Protein AF-A0A1B1B4K8-F1 (afdb_monomer_lite)

Sequence (160 aa):
MTTPDARAAGLFLAAFNVAFEDDERMTISVHTQGGTVSVHGHLTDGIMTFVPKDVAFLLDRLTDLLSQDKPLGTITATVPNHEGRGALISAFAWSLTSDGTQPLDPELAVSLLPESAEFPWPDGELGDGTFTNPPSAAMDDATLQELRRRGLTIEVINLD

Secondary structure (DSSP, 8-state):
---HHHHHHHHHHHHHHHH-SS-SEEEEEEEETTEEEEEEEEEETTEEEE-HHHHHHHHHHHHHHHTSSS--EEEEEEEE--SSSSSPEEEEEEEEETTEEEEPPHHHHHHHS-TTEE-PPPSS---SS-----S---B-HHHHHHHHHTT---------

Organism: NCBI:txid68214

Radius of gyration: 14.91 Å; chains: 1; bounding box: 42×26×43 Å

Foldseek 3Di:
DQALLLLLLLLVVLQCVLADDVFQKKKKWKQDPVGIQIWMWGQDPQATETDLVSLLVSSVVSSVQLPDQFRFIKIKMWGFDPPDDPGAIEMWMWTQGNVAIHTDDVVVVCVVDPVRYDHDRRPDTSDPDDDDDDQDRRYPPSSVVSSVVSVHDHDHDDPD

Structure (mmCIF, N/CA/C/O backbone):
data_AF-A0A1B1B4K8-F1
#
_entry.id   AF-A0A1B1B4K8-F1
#
loop_
_atom_site.group_PDB
_atom_site.id
_atom_site.type_symbol
_atom_site.label_atom_id
_atom_site.label_alt_id
_atom_site.label_comp_id
_atom_site.label_asym_id
_atom_site.label_entity_id
_atom_site.label_seq_id
_atom_site.pdbx_PDB_ins_code
_atom_site.Cartn_x
_atom_site.Cartn_y
_atom_site.Cartn_z
_atom_site.occupancy
_atom_site.B_iso_or_equiv
_atom_site.auth_seq_id
_atom_site.auth_comp_id
_atom_site.auth_asym_id
_atom_site.auth_atom_id
_atom_site.pdbx_PDB_model_num
ATOM 1 N N . MET A 1 1 ? -17.036 11.712 3.969 1.00 49.19 1 MET A N 1
ATOM 2 C CA . MET A 1 1 ? -16.021 10.866 4.627 1.00 49.19 1 MET A CA 1
ATOM 3 C C . MET A 1 1 ? -15.739 9.704 3.703 1.00 49.19 1 MET A C 1
ATOM 5 O O . MET A 1 1 ? -16.689 9.050 3.286 1.00 49.19 1 MET A O 1
ATOM 9 N N . THR A 1 2 ? -14.482 9.513 3.321 1.00 67.50 2 THR A N 1
ATOM 10 C CA . THR A 1 2 ? -14.029 8.318 2.602 1.00 67.50 2 THR A CA 1
ATOM 11 C C . THR A 1 2 ? -14.179 7.106 3.525 1.00 67.50 2 THR A C 1
ATOM 13 O O . THR A 1 2 ? -13.911 7.198 4.723 1.00 67.50 2 THR A O 1
ATOM 16 N N . THR A 1 3 ? -14.690 5.991 3.003 1.00 84.94 3 THR A N 1
ATOM 17 C CA . THR A 1 3 ? -14.800 4.741 3.769 1.00 84.94 3 THR A CA 1
ATOM 18 C C . THR A 1 3 ? -13.400 4.206 4.102 1.00 84.94 3 THR A C 1
ATOM 20 O O . THR A 1 3 ? -12.449 4.529 3.383 1.00 84.94 3 THR A O 1
ATOM 23 N N . PRO A 1 4 ? -13.237 3.375 5.149 1.00 87.00 4 PRO A N 1
ATOM 24 C CA . PRO A 1 4 ? -11.968 2.694 5.414 1.00 87.00 4 PRO A CA 1
ATOM 25 C C . PRO A 1 4 ? -11.425 1.941 4.190 1.00 87.00 4 PRO A C 1
ATOM 27 O O . PRO A 1 4 ? -10.234 2.030 3.916 1.00 87.00 4 PRO A O 1
ATOM 30 N N . ASP A 1 5 ? -12.299 1.317 3.390 1.00 87.00 5 ASP A N 1
ATOM 31 C CA . ASP A 1 5 ? -11.926 0.675 2.121 1.00 87.00 5 ASP A CA 1
ATOM 32 C C . ASP A 1 5 ? -11.319 1.649 1.103 1.00 87.00 5 ASP A C 1
ATOM 34 O O . ASP A 1 5 ? -10.260 1.380 0.535 1.00 87.00 5 ASP A O 1
ATOM 38 N N . ALA A 1 6 ? -11.951 2.807 0.890 1.00 84.12 6 ALA A N 1
ATOM 39 C CA . ALA A 1 6 ? -11.443 3.804 -0.049 1.00 84.12 6 ALA A CA 1
ATOM 40 C C . ALA A 1 6 ? -10.110 4.401 0.432 1.00 84.12 6 ALA A C 1
ATOM 42 O O . ALA A 1 6 ? -9.232 4.692 -0.381 1.00 84.12 6 ALA A O 1
ATOM 43 N N . ARG A 1 7 ? -9.933 4.548 1.754 1.00 83.75 7 ARG A N 1
ATOM 44 C CA . ARG A 1 7 ? -8.660 4.977 2.354 1.00 83.75 7 ARG A CA 1
ATOM 45 C C . ARG A 1 7 ? -7.572 3.918 2.177 1.00 83.75 7 ARG A C 1
ATOM 47 O O . ARG A 1 7 ? -6.470 4.273 1.779 1.00 83.75 7 ARG A O 1
ATOM 54 N N . ALA A 1 8 ? -7.875 2.639 2.405 1.00 89.19 8 ALA A N 1
ATOM 55 C CA . ALA A 1 8 ? -6.933 1.538 2.201 1.00 89.19 8 ALA A CA 1
ATOM 56 C C . ALA A 1 8 ? -6.436 1.477 0.748 1.00 89.19 8 ALA A C 1
ATOM 58 O O . ALA A 1 8 ? -5.229 1.447 0.507 1.00 89.19 8 ALA A O 1
ATOM 59 N N . ALA A 1 9 ? -7.359 1.535 -0.217 1.00 87.94 9 ALA A N 1
ATOM 60 C CA . ALA A 1 9 ? -7.024 1.557 -1.640 1.00 87.94 9 ALA A CA 1
ATOM 61 C C . ALA A 1 9 ? -6.190 2.791 -2.023 1.00 87.94 9 ALA A C 1
ATOM 63 O O . ALA A 1 9 ? -5.226 2.681 -2.779 1.00 87.94 9 ALA A O 1
ATOM 64 N N . GLY A 1 10 ? -6.529 3.957 -1.470 1.00 83.94 10 GLY A N 1
ATOM 65 C CA . GLY A 1 10 ? -5.774 5.189 -1.672 1.00 83.94 10 GLY A CA 1
ATOM 66 C C . GLY A 1 10 ? -4.345 5.128 -1.133 1.00 83.94 10 GLY A C 1
ATOM 67 O O . GLY A 1 10 ? -3.419 5.544 -1.824 1.00 83.94 10 GLY A O 1
ATOM 68 N N . LEU A 1 11 ? -4.149 4.564 0.064 1.00 86.44 11 LEU A N 1
ATOM 69 C CA . LEU A 1 11 ? -2.821 4.383 0.660 1.00 86.44 11 LEU A CA 1
ATOM 70 C C . LEU A 1 11 ? -1.962 3.399 -0.132 1.00 86.44 11 LEU A C 1
ATOM 72 O O . LEU A 1 11 ? -0.783 3.665 -0.340 1.00 86.44 11 LEU A O 1
ATOM 76 N N . PHE A 1 12 ? -2.549 2.297 -0.607 1.00 90.44 12 PHE A N 1
ATOM 77 C CA . PHE A 1 12 ? -1.852 1.356 -1.484 1.00 90.44 12 PHE A CA 1
ATOM 78 C C . PHE A 1 12 ? -1.361 2.045 -2.760 1.00 90.44 12 PHE A C 1
ATOM 80 O O . PHE A 1 12 ? -0.186 1.947 -3.109 1.00 90.44 12 PHE A O 1
ATOM 87 N N . LEU A 1 13 ? -2.253 2.780 -3.432 1.00 86.62 13 LEU A N 1
ATOM 88 C CA . LEU A 1 13 ? -1.922 3.489 -4.662 1.00 86.62 13 LEU A CA 1
ATOM 89 C C . LEU A 1 13 ? -0.865 4.574 -4.418 1.00 86.62 13 LEU A C 1
ATOM 91 O O . LEU A 1 13 ? 0.069 4.708 -5.200 1.00 86.62 13 LEU A O 1
ATOM 95 N N . ALA A 1 14 ? -0.983 5.342 -3.338 1.00 83.00 14 ALA A N 1
ATOM 96 C CA . ALA A 1 14 ? -0.008 6.373 -3.004 1.00 83.00 14 ALA A CA 1
ATOM 97 C C . ALA A 1 14 ? 1.374 5.774 -2.682 1.00 83.00 14 ALA A C 1
ATOM 99 O O . ALA A 1 14 ? 2.371 6.265 -3.201 1.00 83.00 14 ALA A O 1
ATOM 100 N N . ALA A 1 15 ? 1.437 4.673 -1.922 1.00 86.25 15 ALA A N 1
ATOM 101 C CA . ALA A 1 15 ? 2.689 3.967 -1.644 1.00 86.25 15 ALA A CA 1
ATOM 102 C C . ALA A 1 15 ? 3.343 3.419 -2.924 1.00 86.25 15 ALA A C 1
ATOM 104 O O . ALA A 1 15 ? 4.553 3.554 -3.092 1.00 86.25 15 ALA A O 1
ATOM 105 N N . PHE A 1 16 ? 2.544 2.862 -3.842 1.00 86.88 16 PHE A N 1
ATOM 106 C CA . PHE A 1 16 ? 3.018 2.455 -5.165 1.00 86.88 16 PHE A CA 1
ATOM 107 C C . PHE A 1 16 ? 3.620 3.638 -5.932 1.00 86.88 16 PHE A C 1
ATOM 109 O O . PHE A 1 16 ? 4.756 3.551 -6.373 1.00 86.88 16 PHE A O 1
ATOM 116 N N . ASN A 1 17 ? 2.903 4.757 -6.048 1.00 80.75 17 ASN A N 1
ATOM 117 C CA . ASN A 1 17 ? 3.362 5.893 -6.853 1.00 80.75 17 ASN A CA 1
ATOM 118 C C . ASN A 1 17 ? 4.589 6.605 -6.281 1.00 80.75 17 ASN A C 1
ATOM 120 O O . ASN A 1 17 ? 5.368 7.150 -7.051 1.00 80.75 17 ASN A O 1
ATOM 124 N N . VAL A 1 18 ? 4.752 6.625 -4.955 1.00 78.06 18 VAL A N 1
ATOM 125 C CA . VAL A 1 18 ? 5.956 7.196 -4.333 1.00 78.06 18 VAL A CA 1
ATOM 126 C C . VAL A 1 18 ? 7.180 6.334 -4.621 1.00 78.06 18 VAL A C 1
ATOM 128 O O . VAL A 1 18 ? 8.255 6.870 -4.849 1.00 78.06 18 VAL A O 1
ATOM 131 N N . ALA A 1 19 ? 7.028 5.010 -4.584 1.00 76.06 19 ALA A N 1
ATOM 132 C CA . ALA A 1 19 ? 8.155 4.098 -4.730 1.00 76.06 19 ALA A CA 1
ATOM 133 C C . ALA A 1 19 ? 8.429 3.677 -6.180 1.00 76.06 19 ALA A C 1
ATOM 135 O O . ALA A 1 19 ? 9.431 3.022 -6.430 1.00 76.06 19 ALA A O 1
ATOM 136 N N . PHE A 1 20 ? 7.525 3.955 -7.121 1.00 73.06 20 PHE A N 1
ATOM 137 C CA . PHE A 1 20 ? 7.655 3.499 -8.502 1.00 73.06 20 PHE A CA 1
ATOM 138 C C . PHE A 1 20 ? 8.641 4.378 -9.285 1.00 73.06 20 PHE A C 1
ATOM 140 O O . PHE A 1 20 ? 8.280 5.468 -9.721 1.00 73.06 20 PHE A O 1
ATOM 147 N N . GLU A 1 21 ? 9.855 3.871 -9.513 1.00 65.12 21 GLU A N 1
ATOM 148 C CA . GLU A 1 21 ? 10.897 4.523 -10.321 1.00 65.12 21 GLU A CA 1
ATOM 149 C C . GLU A 1 21 ? 11.482 3.555 -11.370 1.00 65.12 21 GLU A C 1
ATOM 151 O O . GLU A 1 21 ? 12.657 3.215 -11.337 1.00 65.12 21 GLU A O 1
ATOM 156 N N . ASP A 1 22 ? 10.657 3.060 -12.304 1.00 63.47 22 ASP A N 1
ATOM 157 C CA . ASP A 1 22 ? 11.081 2.098 -13.349 1.00 63.47 22 ASP A CA 1
ATOM 158 C C . ASP A 1 22 ? 11.794 0.830 -12.809 1.00 63.47 22 ASP A C 1
ATOM 160 O O . ASP A 1 22 ? 12.522 0.141 -13.529 1.00 63.47 22 ASP A O 1
ATOM 164 N N . ASP A 1 23 ? 11.560 0.477 -11.543 1.00 73.94 23 ASP A N 1
ATOM 165 C CA . ASP A 1 23 ? 12.200 -0.666 -10.899 1.00 73.94 23 ASP A CA 1
ATOM 166 C C . ASP A 1 23 ? 11.594 -2.007 -11.320 1.00 73.94 23 ASP A C 1
ATOM 168 O O . ASP A 1 23 ? 10.375 -2.189 -11.393 1.00 73.94 23 ASP A O 1
ATOM 172 N N . GLU A 1 24 ? 12.451 -3.019 -11.494 1.00 81.19 24 GLU A N 1
ATOM 173 C CA . GLU A 1 24 ? 12.020 -4.362 -11.907 1.00 81.19 24 GLU A CA 1
ATOM 174 C C . GLU A 1 24 ? 11.119 -5.057 -10.868 1.00 81.19 24 GLU A C 1
ATOM 176 O O . GLU A 1 24 ? 10.398 -6.015 -11.185 1.00 81.19 24 GLU A O 1
ATOM 181 N N . ARG A 1 25 ? 11.198 -4.633 -9.600 1.00 85.94 25 ARG A N 1
ATOM 182 C CA . ARG A 1 25 ? 10.497 -5.248 -8.466 1.00 85.94 25 ARG A CA 1
ATOM 183 C C . ARG A 1 25 ? 10.098 -4.203 -7.439 1.00 85.94 25 ARG A C 1
ATOM 185 O O . ARG A 1 25 ? 10.860 -3.294 -7.148 1.00 85.94 25 ARG A O 1
ATOM 192 N N . MET A 1 26 ? 8.960 -4.429 -6.795 1.00 88.12 26 MET A N 1
ATOM 193 C CA . MET A 1 26 ? 8.500 -3.631 -5.661 1.00 88.12 26 MET A CA 1
ATOM 194 C C . MET A 1 26 ? 7.922 -4.541 -4.582 1.00 88.12 26 MET A C 1
ATOM 196 O O . MET A 1 26 ? 7.346 -5.585 -4.886 1.00 88.12 26 MET A O 1
ATOM 200 N N . THR A 1 27 ? 8.039 -4.159 -3.316 1.00 91.06 27 THR A N 1
ATOM 201 C CA . THR A 1 27 ? 7.262 -4.770 -2.233 1.00 91.06 27 THR A CA 1
ATOM 202 C C . THR A 1 27 ? 6.509 -3.699 -1.468 1.00 91.06 27 THR A C 1
ATOM 204 O O . THR A 1 27 ? 7.112 -2.732 -1.023 1.00 91.06 27 THR A O 1
ATOM 207 N N . ILE A 1 28 ? 5.205 -3.890 -1.272 1.00 91.81 28 ILE A N 1
ATOM 208 C CA . ILE A 1 28 ? 4.398 -3.054 -0.374 1.00 91.81 28 ILE A CA 1
ATOM 209 C C . ILE A 1 28 ? 4.004 -3.913 0.819 1.00 91.81 28 ILE A C 1
ATOM 211 O O . ILE A 1 28 ? 3.469 -5.008 0.638 1.00 91.81 28 ILE A O 1
ATOM 215 N N . SER A 1 29 ? 4.276 -3.435 2.031 1.00 92.75 29 SER A N 1
ATOM 216 C CA . SER A 1 29 ? 3.993 -4.164 3.267 1.00 92.75 29 SER A CA 1
ATOM 217 C C . SER A 1 29 ? 3.171 -3.347 4.249 1.00 92.75 29 SER A C 1
ATOM 219 O O . SER A 1 29 ? 3.268 -2.126 4.315 1.00 92.75 29 SER A O 1
ATOM 221 N N . VAL A 1 30 ? 2.383 -4.048 5.058 1.00 92.69 30 VAL A N 1
ATOM 222 C CA . VAL A 1 30 ? 1.607 -3.503 6.168 1.00 92.69 30 VAL A CA 1
ATOM 223 C C . VAL A 1 30 ? 2.038 -4.227 7.428 1.00 92.69 30 VAL A C 1
ATOM 225 O O . VAL A 1 30 ? 1.869 -5.441 7.556 1.00 92.69 30 VAL A O 1
ATOM 228 N N . HIS A 1 31 ? 2.595 -3.469 8.361 1.00 90.50 31 HIS A N 1
ATOM 229 C CA . HIS A 1 31 ? 3.137 -3.948 9.620 1.00 90.50 31 HIS A CA 1
ATOM 230 C C . HIS A 1 31 ? 2.171 -3.601 10.744 1.00 90.50 31 HIS A C 1
ATOM 232 O O . HIS A 1 31 ? 1.771 -2.450 10.921 1.00 90.50 31 HIS A O 1
ATOM 238 N N . THR A 1 32 ? 1.797 -4.608 11.522 1.00 88.12 32 THR A N 1
ATOM 239 C CA . THR A 1 32 ? 0.898 -4.466 12.670 1.00 88.12 32 THR A CA 1
ATOM 240 C C . THR A 1 32 ? 1.419 -5.303 13.832 1.00 88.12 32 THR A C 1
ATOM 242 O O . THR A 1 32 ? 2.249 -6.190 13.637 1.00 88.12 32 THR A O 1
ATOM 245 N N . GLN A 1 33 ? 0.864 -5.126 15.033 1.00 82.00 33 GLN A N 1
ATOM 246 C CA . GLN A 1 33 ? 1.158 -6.033 16.155 1.00 82.00 33 GLN A CA 1
ATOM 247 C C . GLN A 1 33 ? 0.791 -7.499 15.855 1.00 82.00 33 GLN A C 1
ATOM 249 O O . GLN A 1 33 ? 1.385 -8.412 16.416 1.00 82.00 33 GLN A O 1
ATOM 254 N N . GLY A 1 34 ? -0.177 -7.728 14.958 1.00 80.50 34 GLY A N 1
ATOM 255 C CA . GLY A 1 34 ? -0.594 -9.064 14.522 1.00 80.50 34 GLY A CA 1
ATOM 256 C C . GLY A 1 34 ? 0.304 -9.694 13.453 1.00 80.50 34 GLY A C 1
ATOM 257 O O . GLY A 1 34 ? -0.009 -10.784 12.986 1.00 80.50 34 GLY A O 1
ATOM 258 N N . GLY A 1 35 ? 1.382 -9.014 13.051 1.00 87.50 35 GLY A N 1
ATOM 259 C CA . GLY A 1 35 ? 2.310 -9.456 12.016 1.00 87.50 35 GLY A CA 1
ATOM 260 C C . GLY A 1 35 ? 2.351 -8.532 10.800 1.00 87.50 35 GLY A C 1
ATOM 261 O O . GLY A 1 35 ? 1.697 -7.481 10.761 1.00 87.50 35 GLY A O 1
ATOM 262 N N . THR A 1 36 ? 3.136 -8.961 9.815 1.00 90.69 36 THR A N 1
ATOM 263 C CA . THR A 1 36 ? 3.371 -8.260 8.551 1.00 90.69 36 THR A CA 1
ATOM 264 C C . THR A 1 36 ? 2.673 -8.990 7.411 1.00 90.69 36 THR A C 1
ATOM 266 O O . THR A 1 36 ? 2.783 -10.211 7.297 1.00 90.69 36 THR A O 1
ATOM 269 N N . VAL A 1 37 ? 1.980 -8.238 6.560 1.00 93.62 37 VAL A N 1
ATOM 270 C CA . VAL A 1 37 ? 1.456 -8.711 5.273 1.00 93.62 37 VAL A CA 1
ATOM 271 C C . VAL A 1 37 ? 2.166 -7.939 4.173 1.00 93.62 37 VAL A C 1
ATOM 273 O O . VAL A 1 37 ? 2.304 -6.726 4.289 1.00 93.62 37 VAL A O 1
ATOM 276 N N . SER A 1 38 ? 2.589 -8.624 3.116 1.00 93.81 38 SER A N 1
ATOM 277 C CA . SER A 1 38 ? 3.338 -8.024 2.013 1.00 93.81 38 SER A CA 1
ATOM 278 C C . SER A 1 38 ? 2.790 -8.494 0.678 1.00 93.81 38 SER A C 1
ATOM 280 O O . SER A 1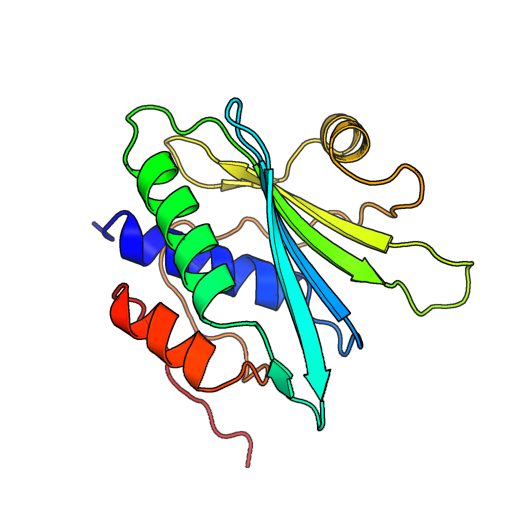 38 ? 2.346 -9.637 0.555 1.00 93.81 38 SER A O 1
ATOM 282 N N . VAL A 1 39 ? 2.864 -7.628 -0.326 1.00 94.94 39 VAL A N 1
ATOM 283 C CA . VAL A 1 39 ? 2.661 -7.994 -1.727 1.00 94.94 39 VAL A CA 1
ATOM 284 C C . VAL A 1 39 ? 3.898 -7.653 -2.528 1.00 94.94 39 VAL A C 1
ATOM 286 O O . VAL A 1 39 ? 4.582 -6.672 -2.237 1.00 94.94 39 VAL A O 1
ATOM 289 N N . HIS A 1 40 ? 4.159 -8.459 -3.549 1.00 92.69 40 HIS A N 1
ATOM 290 C CA . HIS A 1 40 ? 5.304 -8.293 -4.429 1.00 92.69 40 HIS A CA 1
ATOM 291 C C . HIS A 1 40 ? 4.818 -7.950 -5.832 1.00 92.69 40 HIS A C 1
ATOM 293 O O . HIS A 1 40 ? 3.976 -8.653 -6.396 1.00 92.69 40 HIS A O 1
ATOM 299 N N . GLY A 1 41 ? 5.337 -6.846 -6.351 1.00 91.06 41 GLY A N 1
ATOM 300 C CA . GLY A 1 41 ? 5.151 -6.401 -7.717 1.00 91.06 41 GLY A CA 1
ATOM 301 C C . GLY A 1 41 ? 6.331 -6.823 -8.581 1.00 91.06 41 GLY A C 1
ATOM 302 O O . GLY A 1 41 ? 7.484 -6.797 -8.133 1.00 91.06 41 GLY A O 1
ATOM 303 N N . HIS A 1 42 ? 6.034 -7.190 -9.823 1.00 90.06 42 HIS A N 1
ATOM 304 C CA . HIS A 1 42 ? 7.027 -7.453 -10.858 1.00 90.06 42 HIS A CA 1
ATOM 305 C C . HIS A 1 42 ? 6.735 -6.613 -12.095 1.00 90.06 42 HIS A C 1
ATOM 307 O O . HIS A 1 42 ? 5.617 -6.649 -12.614 1.00 90.06 42 HIS A O 1
ATOM 313 N N . LEU A 1 43 ? 7.745 -5.896 -12.582 1.00 86.12 43 LEU A N 1
ATOM 314 C CA . LEU A 1 43 ? 7.641 -5.141 -13.823 1.00 86.12 43 LEU A CA 1
ATOM 315 C C . LEU A 1 43 ? 7.776 -6.098 -15.013 1.00 86.12 43 LEU A C 1
ATOM 317 O O . LEU A 1 43 ? 8.735 -6.864 -15.111 1.00 86.12 43 LEU A O 1
ATOM 321 N N . THR A 1 44 ? 6.802 -6.095 -15.918 1.00 82.94 44 THR A N 1
ATOM 322 C CA . THR A 1 44 ? 6.839 -6.847 -17.181 1.00 82.94 44 THR A CA 1
ATOM 323 C C . THR A 1 44 ? 6.253 -5.972 -18.277 1.00 82.94 44 THR A C 1
ATOM 325 O O . THR A 1 44 ? 5.141 -5.478 -18.135 1.00 82.94 44 THR A O 1
ATOM 328 N N . ASP A 1 45 ? 7.009 -5.750 -19.354 1.00 82.88 45 ASP A N 1
ATOM 329 C CA . ASP A 1 45 ? 6.603 -4.898 -20.484 1.00 82.88 45 ASP A CA 1
ATOM 330 C C . ASP A 1 45 ? 6.148 -3.487 -20.059 1.00 82.88 45 ASP A C 1
ATOM 332 O O . ASP A 1 45 ? 5.188 -2.931 -20.585 1.00 82.88 45 ASP A O 1
ATOM 336 N N . GLY A 1 46 ? 6.838 -2.914 -19.066 1.00 79.81 46 GLY A N 1
ATOM 337 C CA . GLY A 1 46 ? 6.510 -1.606 -18.497 1.00 79.81 46 GLY A CA 1
ATOM 338 C C . GLY A 1 46 ? 5.310 -1.610 -17.549 1.00 79.81 46 GLY A C 1
ATOM 339 O O . GLY A 1 46 ? 4.996 -0.559 -17.013 1.00 79.81 46 GLY A O 1
ATOM 340 N N . ILE A 1 47 ? 4.666 -2.759 -17.305 1.00 84.00 47 ILE A N 1
ATOM 341 C CA . ILE A 1 47 ? 3.508 -2.903 -16.415 1.00 84.00 47 ILE A CA 1
ATOM 342 C C . ILE A 1 47 ? 3.924 -3.599 -15.112 1.00 84.00 47 ILE A C 1
ATOM 344 O O . ILE A 1 47 ? 4.379 -4.745 -15.122 1.00 84.00 47 ILE A O 1
ATOM 348 N N . MET A 1 48 ? 3.743 -2.933 -13.972 1.00 87.56 48 MET A N 1
ATOM 349 C CA . MET A 1 48 ? 3.882 -3.535 -12.650 1.00 87.56 48 MET A CA 1
ATOM 350 C C . MET A 1 48 ? 2.673 -4.427 -12.363 1.00 87.56 48 MET A C 1
ATOM 352 O O . MET A 1 48 ? 1.545 -3.949 -12.211 1.00 87.56 48 MET A O 1
ATOM 356 N N . THR A 1 49 ? 2.922 -5.730 -12.268 1.00 89.62 49 THR A N 1
ATOM 357 C CA . THR A 1 49 ? 1.897 -6.732 -11.974 1.00 89.62 49 THR A CA 1
ATOM 358 C C . THR A 1 49 ? 2.016 -7.219 -10.541 1.00 89.62 49 THR A C 1
ATOM 360 O O . THR A 1 49 ? 3.101 -7.613 -10.103 1.00 89.62 49 THR A O 1
ATOM 363 N N . PHE A 1 50 ? 0.888 -7.264 -9.838 1.00 92.12 50 PHE A N 1
ATOM 364 C CA . PHE A 1 50 ? 0.776 -7.887 -8.521 1.00 92.12 50 PHE A CA 1
ATOM 365 C C . PHE A 1 50 ? -0.105 -9.133 -8.589 1.00 92.12 50 PHE A C 1
ATOM 367 O O . PHE A 1 50 ? -0.938 -9.298 -9.478 1.00 92.12 50 PHE A O 1
ATOM 374 N N . VAL A 1 51 ? 0.039 -10.028 -7.614 1.00 92.31 51 VAL A N 1
ATOM 375 C CA . VAL A 1 51 ? -0.885 -11.156 -7.469 1.00 92.31 51 VAL A CA 1
ATOM 376 C C . VAL A 1 51 ? -2.211 -10.635 -6.881 1.00 92.31 51 VAL A C 1
ATOM 378 O O . VAL A 1 51 ? -2.222 -10.219 -5.719 1.00 92.31 51 VAL A O 1
ATOM 381 N N . PRO A 1 52 ? -3.357 -10.703 -7.596 1.00 89.12 52 PRO A N 1
ATOM 382 C CA . PRO A 1 52 ? -4.573 -9.993 -7.175 1.00 89.12 52 PRO A CA 1
ATOM 383 C C . PRO A 1 52 ? -5.128 -10.433 -5.815 1.00 89.12 52 PRO A C 1
ATOM 385 O O . PRO A 1 52 ? -5.610 -9.616 -5.037 1.00 89.12 52 PRO A O 1
ATOM 388 N N . LYS A 1 53 ? -5.028 -11.730 -5.494 1.00 91.19 53 LYS A N 1
ATOM 389 C CA . LYS A 1 53 ? -5.449 -12.261 -4.185 1.00 91.19 53 LYS A CA 1
ATOM 390 C C . LYS A 1 53 ? -4.618 -11.702 -3.025 1.00 91.19 53 LYS A C 1
ATOM 392 O O . LYS A 1 53 ? -5.155 -11.525 -1.937 1.00 91.19 53 LYS A O 1
ATOM 397 N N . ASP A 1 54 ? -3.339 -11.417 -3.257 1.00 94.19 54 ASP A N 1
ATOM 398 C CA . ASP A 1 54 ? -2.432 -10.935 -2.219 1.00 94.19 54 ASP A CA 1
ATOM 399 C C . ASP A 1 54 ? -2.676 -9.434 -2.005 1.00 94.19 54 ASP A C 1
ATOM 401 O O . ASP A 1 54 ? -2.734 -8.980 -0.863 1.00 94.19 54 ASP A O 1
ATOM 405 N N . VAL A 1 55 ? -2.953 -8.687 -3.086 1.00 93.44 55 VAL A N 1
ATOM 406 C CA . VAL A 1 55 ? -3.437 -7.296 -3.018 1.00 93.44 55 VAL A CA 1
ATOM 407 C C . VAL A 1 55 ? -4.743 -7.213 -2.238 1.00 93.44 55 VAL A C 1
ATOM 409 O O . VAL A 1 55 ? -4.839 -6.425 -1.301 1.00 93.44 55 VAL A O 1
ATOM 412 N N . ALA A 1 56 ? -5.736 -8.040 -2.574 1.00 92.38 56 ALA A N 1
ATOM 413 C CA . ALA A 1 56 ? -7.014 -8.048 -1.867 1.00 92.38 56 ALA A CA 1
ATOM 414 C C . ALA A 1 56 ? -6.831 -8.326 -0.365 1.00 92.38 56 ALA A C 1
ATOM 416 O O . ALA A 1 56 ? -7.415 -7.624 0.457 1.00 92.38 56 ALA A O 1
ATOM 417 N N . PHE A 1 57 ? -5.971 -9.287 -0.009 1.00 94.31 57 PHE A N 1
ATOM 418 C CA . PHE A 1 57 ? -5.669 -9.623 1.383 1.00 94.31 57 PHE A CA 1
ATOM 419 C C . PHE A 1 57 ? -4.947 -8.489 2.130 1.00 94.31 57 PHE A C 1
ATOM 421 O O . PHE A 1 57 ? -5.278 -8.192 3.280 1.00 94.31 57 PHE A O 1
ATOM 428 N N . LEU A 1 58 ? -3.989 -7.818 1.485 1.00 95.31 58 LEU A N 1
ATOM 429 C CA . LEU A 1 58 ? -3.324 -6.647 2.059 1.00 95.31 58 LEU A CA 1
ATOM 430 C C . LEU A 1 58 ? -4.307 -5.482 2.249 1.00 95.31 58 LEU A C 1
ATOM 432 O O . LEU A 1 58 ? -4.285 -4.831 3.295 1.00 95.31 58 LEU A O 1
ATOM 436 N N . LEU A 1 59 ? -5.192 -5.240 1.278 1.00 93.94 59 LEU A N 1
ATOM 437 C CA . LEU A 1 59 ? -6.226 -4.207 1.368 1.00 93.94 59 LEU A CA 1
ATOM 438 C C . LEU A 1 59 ? -7.235 -4.507 2.477 1.00 93.94 59 LEU A C 1
ATOM 440 O O . LEU A 1 59 ? -7.562 -3.598 3.230 1.00 93.94 59 LEU A O 1
ATOM 444 N N . ASP A 1 60 ? -7.667 -5.761 2.640 1.00 94.00 60 ASP A N 1
ATOM 445 C CA . ASP A 1 60 ? -8.506 -6.172 3.775 1.00 94.00 60 ASP A CA 1
ATOM 446 C C . ASP A 1 60 ? -7.806 -5.873 5.105 1.00 94.00 60 ASP A C 1
ATOM 448 O O . ASP A 1 60 ? -8.404 -5.295 6.015 1.00 94.00 60 ASP A O 1
ATOM 452 N N . ARG A 1 61 ? -6.504 -6.175 5.200 1.00 92.44 61 ARG A N 1
ATOM 453 C CA . ARG A 1 61 ? -5.720 -5.886 6.404 1.00 92.44 61 ARG A CA 1
ATOM 454 C C . ARG A 1 61 ? -5.631 -4.387 6.702 1.00 92.44 61 ARG A C 1
ATOM 456 O O . ARG A 1 61 ? -5.706 -4.003 7.871 1.00 92.44 61 ARG A O 1
ATOM 463 N N . LEU A 1 62 ? -5.471 -3.550 5.676 1.00 91.06 62 LEU A N 1
ATOM 464 C CA . LEU A 1 62 ? -5.499 -2.091 5.815 1.00 91.06 62 LEU A CA 1
ATOM 465 C C . LEU A 1 62 ? -6.884 -1.586 6.210 1.00 91.06 62 LEU A C 1
ATOM 467 O O . LEU A 1 62 ? -6.976 -0.763 7.117 1.00 91.06 62 LEU A O 1
ATOM 471 N N . THR A 1 63 ? -7.950 -2.083 5.583 1.00 91.62 63 THR A N 1
ATOM 472 C CA . THR A 1 63 ? -9.332 -1.724 5.926 1.00 91.62 63 THR A CA 1
ATOM 473 C C . THR A 1 63 ? -9.622 -2.034 7.394 1.00 91.62 63 THR A C 1
ATOM 475 O O . THR A 1 63 ? -10.116 -1.163 8.114 1.00 91.62 63 THR A O 1
ATOM 478 N N . ASP A 1 64 ? -9.264 -3.231 7.866 1.00 90.75 64 ASP A N 1
ATOM 479 C CA . ASP A 1 64 ? -9.441 -3.644 9.263 1.00 90.75 64 ASP A CA 1
ATOM 480 C C . ASP A 1 64 ? -8.677 -2.740 10.235 1.00 90.75 64 ASP A C 1
ATOM 482 O O . ASP A 1 64 ? -9.157 -2.436 11.329 1.00 90.75 64 ASP A O 1
ATOM 486 N N . LEU A 1 65 ? -7.475 -2.309 9.853 1.00 90.00 65 LEU A N 1
ATOM 487 C CA . LEU A 1 65 ? -6.658 -1.415 10.663 1.00 90.00 65 LEU A CA 1
ATOM 488 C C . LEU A 1 65 ? -7.244 0.001 10.711 1.00 90.00 65 LEU A C 1
ATOM 490 O O . LEU A 1 65 ? -7.387 0.569 11.790 1.00 90.00 65 LEU A O 1
ATOM 494 N N . LEU A 1 66 ? -7.625 0.548 9.557 1.00 88.06 66 LEU A N 1
ATOM 495 C CA . LEU A 1 66 ? -8.183 1.897 9.408 1.00 88.06 66 LEU A CA 1
ATOM 496 C C . LEU A 1 66 ? -9.613 2.030 9.946 1.00 88.06 66 LEU A C 1
ATOM 498 O O . LEU A 1 66 ? -10.098 3.147 10.116 1.00 88.06 66 LEU A O 1
ATOM 502 N N . SER A 1 67 ? -10.286 0.909 10.207 1.00 88.88 67 SER A N 1
ATOM 503 C CA . SER A 1 67 ? -11.603 0.875 10.854 1.00 88.88 67 SER A CA 1
ATOM 504 C C . SER A 1 67 ? -11.527 1.004 12.380 1.00 88.88 67 SER A C 1
ATOM 506 O O . SER A 1 67 ? -12.564 1.092 13.034 1.00 88.88 67 SER A O 1
ATOM 508 N N . GLN A 1 68 ? -10.325 0.994 12.965 1.00 87.69 68 GLN A N 1
ATOM 509 C CA . GLN A 1 68 ? -10.121 1.135 14.407 1.00 87.69 68 GLN A CA 1
ATOM 510 C C . GLN A 1 68 ? -10.077 2.610 14.814 1.00 87.69 68 GLN A C 1
ATOM 512 O O . GLN A 1 68 ? -9.539 3.442 14.090 1.00 87.69 68 GLN A O 1
ATOM 517 N N . ASP A 1 69 ? -10.545 2.920 16.027 1.00 79.56 69 ASP A N 1
ATOM 518 C CA . ASP A 1 69 ? -10.513 4.286 16.581 1.00 79.56 69 ASP A CA 1
ATOM 519 C C . ASP A 1 69 ? -9.089 4.863 16.676 1.00 79.56 69 ASP A C 1
ATOM 521 O O . ASP A 1 69 ? -8.890 6.078 16.658 1.00 79.56 69 ASP A O 1
ATOM 525 N N . LYS A 1 70 ? -8.088 3.986 16.815 1.00 79.62 70 LYS A N 1
ATOM 526 C CA . LYS A 1 70 ? -6.663 4.324 16.867 1.00 79.62 70 LYS A CA 1
ATOM 527 C C . LYS A 1 70 ? -5.886 3.309 16.030 1.00 79.62 70 LYS A C 1
ATOM 529 O O . LYS A 1 70 ? -5.418 2.318 16.596 1.00 79.62 70 LYS A O 1
ATOM 534 N N . PRO A 1 71 ? -5.777 3.502 14.705 1.00 77.81 71 PRO A N 1
ATOM 535 C CA . PRO A 1 71 ? -4.967 2.618 13.883 1.00 77.81 71 PRO A CA 1
ATOM 536 C C . PRO A 1 71 ? -3.521 2.674 14.389 1.00 77.81 71 PRO A C 1
ATOM 538 O O . PRO A 1 71 ? -2.953 3.751 14.545 1.00 77.81 71 PRO A O 1
ATOM 541 N N . LEU A 1 72 ? -2.952 1.509 14.699 1.00 81.94 72 LEU A N 1
ATOM 542 C CA . LEU A 1 72 ? -1.550 1.349 15.080 1.00 81.94 72 LEU A CA 1
ATOM 543 C C . LEU A 1 72 ? -0.893 0.372 14.110 1.00 81.94 72 LEU A C 1
ATOM 545 O O . LEU A 1 72 ? -1.040 -0.848 14.227 1.00 81.94 72 LEU A O 1
ATOM 549 N N . GLY A 1 73 ? -0.172 0.918 13.141 1.00 87.38 73 GLY A N 1
ATOM 550 C CA . GLY A 1 73 ? 0.589 0.141 12.179 1.00 87.38 73 GLY A CA 1
ATOM 551 C C . GLY A 1 73 ? 1.394 1.029 11.248 1.00 87.38 73 GLY A C 1
ATOM 552 O O . GLY A 1 73 ? 1.345 2.256 11.331 1.00 87.38 73 GLY A O 1
ATOM 553 N N . THR A 1 74 ? 2.126 0.384 10.355 1.00 89.75 74 THR A N 1
ATOM 554 C CA . THR A 1 74 ? 3.012 1.045 9.400 1.00 89.75 74 THR A CA 1
ATOM 555 C C . THR A 1 74 ? 2.746 0.476 8.019 1.00 89.75 74 THR A C 1
ATOM 557 O O . THR A 1 74 ? 2.575 -0.735 7.881 1.00 89.75 74 THR A O 1
ATOM 560 N N . ILE A 1 75 ? 2.734 1.324 6.999 1.00 90.81 75 ILE A N 1
ATOM 561 C CA . ILE A 1 75 ? 2.838 0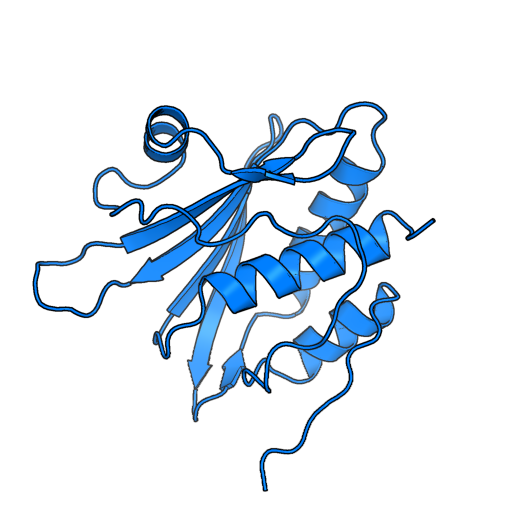.896 5.603 1.00 90.81 75 ILE A CA 1
ATOM 562 C C . ILE A 1 75 ? 4.256 1.181 5.118 1.00 90.81 75 ILE A C 1
ATOM 564 O O . ILE A 1 75 ? 4.817 2.230 5.435 1.00 90.81 75 ILE A O 1
ATOM 568 N N . THR A 1 76 ? 4.847 0.240 4.391 1.00 89.00 76 THR A N 1
ATOM 569 C CA . THR A 1 76 ? 6.156 0.416 3.763 1.00 89.00 76 THR A CA 1
ATOM 570 C C . THR A 1 76 ? 6.096 0.063 2.287 1.00 89.00 76 THR A C 1
ATOM 572 O O . THR A 1 76 ? 5.308 -0.793 1.880 1.00 89.00 76 THR A O 1
ATOM 575 N N . ALA A 1 77 ? 6.929 0.723 1.493 1.00 87.94 77 ALA A N 1
ATOM 576 C CA . ALA A 1 77 ? 7.193 0.379 0.106 1.00 87.94 77 ALA A CA 1
ATOM 577 C C . ALA A 1 77 ? 8.705 0.260 -0.090 1.00 87.94 77 ALA A C 1
ATOM 579 O O . ALA A 1 77 ? 9.459 1.098 0.405 1.00 87.94 77 ALA A O 1
ATOM 580 N N . THR A 1 78 ? 9.149 -0.791 -0.775 1.00 85.62 78 THR A N 1
ATOM 581 C CA . THR A 1 78 ? 10.566 -1.031 -1.047 1.00 85.62 78 THR A CA 1
ATOM 582 C C . THR A 1 78 ? 10.814 -1.392 -2.501 1.00 85.62 78 THR A C 1
ATOM 584 O O . THR A 1 78 ? 10.048 -2.158 -3.093 1.00 85.62 78 THR A O 1
ATOM 587 N N . VAL A 1 79 ? 11.912 -0.877 -3.052 1.00 83.75 79 VAL A N 1
ATOM 588 C CA . VAL A 1 79 ? 12.397 -1.177 -4.407 1.00 83.75 79 VAL A CA 1
ATOM 589 C C . VAL A 1 79 ? 13.910 -1.444 -4.395 1.00 83.75 79 VAL A C 1
ATOM 591 O O . VAL A 1 79 ? 14.618 -0.915 -3.531 1.00 83.75 79 VAL A O 1
ATOM 594 N N . PRO A 1 80 ? 14.441 -2.311 -5.276 1.00 76.00 80 PRO A N 1
ATOM 595 C CA . PRO A 1 80 ? 15.884 -2.478 -5.436 1.00 76.00 80 PRO A CA 1
ATOM 596 C C . PRO A 1 80 ? 16.528 -1.183 -5.953 1.00 76.00 80 PRO A C 1
ATOM 598 O O . PRO A 1 80 ? 16.126 -0.690 -6.990 1.00 76.00 80 PRO A O 1
ATOM 601 N N . ASN A 1 81 ? 17.567 -0.657 -5.302 1.00 67.06 81 ASN A N 1
ATOM 602 C CA . ASN A 1 81 ? 18.320 0.477 -5.843 1.00 67.06 81 ASN A CA 1
ATOM 603 C C . ASN A 1 81 ? 19.295 -0.020 -6.931 1.00 67.06 81 ASN A C 1
ATOM 605 O O . ASN A 1 81 ? 20.235 -0.778 -6.654 1.00 67.06 81 ASN A O 1
ATOM 609 N N . HIS A 1 82 ? 19.073 0.403 -8.178 1.00 55.81 82 HIS A N 1
ATOM 610 C CA . HIS A 1 82 ? 19.913 0.059 -9.329 1.00 55.81 82 HIS A CA 1
ATOM 611 C C . HIS A 1 82 ? 21.091 1.033 -9.553 1.00 55.81 82 HIS A C 1
ATOM 613 O O . HIS A 1 82 ? 22.008 0.720 -10.325 1.00 55.81 82 HIS A O 1
ATOM 619 N N . GLU A 1 83 ? 21.153 2.170 -8.850 1.00 52.69 83 GLU A N 1
ATOM 620 C CA . GLU A 1 83 ? 22.211 3.171 -9.024 1.00 52.69 83 GLU A CA 1
ATOM 621 C C . GLU A 1 83 ? 23.495 2.830 -8.240 1.00 52.69 83 GLU A C 1
ATOM 623 O O . GLU A 1 83 ? 23.838 3.398 -7.207 1.00 52.69 83 GLU A O 1
ATOM 628 N N . GLY A 1 84 ? 24.283 1.897 -8.779 1.00 47.00 84 GLY A N 1
ATOM 629 C CA . GLY A 1 84 ? 25.753 1.952 -8.722 1.00 47.00 84 GLY A CA 1
ATOM 630 C C . GLY A 1 84 ? 26.476 1.791 -7.371 1.00 47.00 84 GLY A C 1
ATOM 631 O O . GLY A 1 84 ? 27.710 1.773 -7.369 1.00 47.00 84 GLY A O 1
ATOM 632 N N . ARG A 1 85 ? 25.789 1.621 -6.236 1.00 43.28 85 ARG A N 1
ATOM 633 C CA . ARG A 1 85 ? 26.419 1.369 -4.921 1.00 43.28 85 ARG A CA 1
ATOM 634 C C . ARG A 1 85 ? 25.817 0.167 -4.196 1.00 43.28 85 ARG A C 1
ATOM 636 O O . ARG A 1 85 ? 25.351 0.277 -3.080 1.00 43.28 85 ARG A O 1
ATOM 643 N N . GLY A 1 86 ? 25.899 -1.001 -4.828 1.00 46.41 86 GLY A N 1
ATOM 644 C CA . GLY A 1 86 ? 25.800 -2.306 -4.166 1.00 46.41 86 GLY A CA 1
ATOM 645 C C . GLY A 1 86 ? 24.504 -2.591 -3.403 1.00 46.41 86 GLY A C 1
ATOM 646 O O . GLY A 1 86 ? 24.453 -2.362 -2.212 1.00 46.41 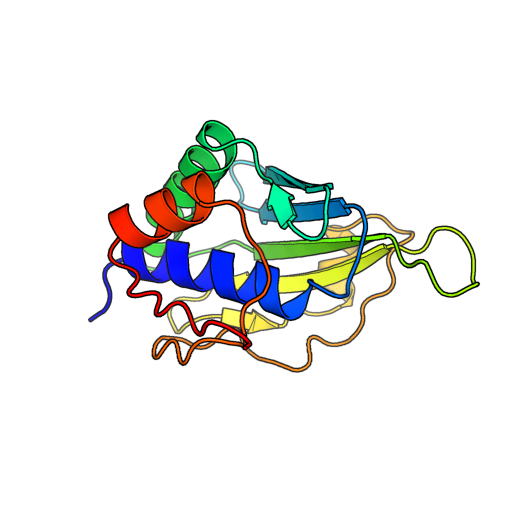86 GLY A O 1
ATOM 647 N N . ALA A 1 87 ? 23.530 -3.236 -4.051 1.00 52.09 87 ALA A N 1
ATOM 648 C CA . ALA A 1 87 ? 22.426 -3.964 -3.402 1.00 52.09 87 ALA A CA 1
ATOM 649 C C . ALA A 1 87 ? 21.653 -3.208 -2.298 1.00 52.09 87 ALA A C 1
ATOM 651 O O . ALA A 1 87 ? 21.113 -3.841 -1.389 1.00 52.09 87 ALA A O 1
ATOM 652 N N . LEU A 1 88 ? 21.605 -1.878 -2.359 1.00 60.47 88 LEU A N 1
ATOM 653 C CA . LEU A 1 88 ? 20.811 -1.095 -1.423 1.00 60.47 88 LEU A CA 1
ATOM 654 C C . LEU A 1 88 ? 19.339 -1.179 -1.840 1.00 60.47 88 LEU A C 1
ATOM 656 O O . LEU A 1 88 ? 19.022 -1.326 -3.015 1.00 60.47 88 LEU A O 1
ATOM 660 N N . ILE A 1 89 ? 18.434 -1.187 -0.870 1.00 71.12 89 ILE A N 1
ATOM 661 C CA . ILE A 1 89 ? 16.984 -1.160 -1.098 1.00 71.12 89 ILE A CA 1
ATOM 662 C C . ILE A 1 89 ? 16.526 0.262 -0.790 1.00 71.12 89 ILE A C 1
ATOM 664 O O . ILE A 1 89 ? 16.769 0.713 0.323 1.00 71.12 89 ILE A O 1
ATOM 668 N N . SER A 1 90 ? 15.862 0.959 -1.708 1.00 75.00 90 SER A N 1
ATOM 669 C CA . SER A 1 90 ? 15.179 2.206 -1.348 1.00 75.00 90 SER A CA 1
ATOM 670 C C . SER A 1 90 ? 13.919 1.844 -0.578 1.00 75.00 90 SER A C 1
ATOM 672 O O . SER A 1 90 ? 13.118 1.029 -1.049 1.00 75.00 90 SER A O 1
ATOM 674 N N . ALA A 1 91 ? 13.759 2.392 0.625 1.00 77.50 91 ALA A N 1
ATOM 675 C CA . ALA A 1 91 ? 12.631 2.073 1.484 1.00 77.50 91 ALA A CA 1
ATOM 676 C C . ALA A 1 91 ? 11.906 3.324 1.984 1.00 77.50 91 ALA A C 1
ATOM 678 O O . ALA A 1 91 ? 12.495 4.215 2.593 1.00 77.50 91 ALA A O 1
ATOM 679 N N . PHE A 1 92 ? 10.594 3.332 1.777 1.00 82.00 92 PHE A N 1
ATOM 680 C CA . PHE A 1 92 ? 9.680 4.381 2.198 1.00 82.00 92 PHE A CA 1
ATOM 681 C C . PHE A 1 92 ? 8.745 3.815 3.261 1.00 82.00 92 PHE A C 1
ATOM 683 O O . PHE A 1 92 ? 8.235 2.702 3.113 1.00 82.00 92 PHE A O 1
ATOM 690 N N . ALA A 1 93 ? 8.526 4.551 4.346 1.00 86.25 93 ALA A N 1
ATOM 691 C CA . ALA A 1 93 ? 7.748 4.069 5.477 1.00 86.25 93 ALA A CA 1
ATOM 692 C C . ALA A 1 93 ? 6.864 5.172 6.056 1.00 86.25 93 ALA A C 1
ATOM 694 O O . ALA A 1 93 ? 7.307 6.307 6.236 1.00 86.25 93 ALA A O 1
ATOM 695 N N . TRP A 1 94 ? 5.627 4.817 6.402 1.00 88.44 94 TRP A N 1
ATOM 696 C CA . TRP A 1 94 ? 4.657 5.732 6.994 1.00 88.44 94 TRP A CA 1
ATOM 697 C C . TRP A 1 94 ? 3.930 5.084 8.167 1.00 88.44 94 TRP A C 1
ATOM 699 O O . TRP A 1 94 ? 3.442 3.956 8.073 1.00 88.44 94 TRP A O 1
ATOM 709 N N . SER A 1 95 ? 3.816 5.825 9.264 1.00 88.38 95 SER A N 1
ATOM 710 C CA . SER A 1 95 ? 2.924 5.513 10.377 1.00 88.38 95 SER A CA 1
ATOM 711 C C . SER A 1 95 ? 1.477 5.787 9.994 1.00 88.38 95 SER A C 1
ATOM 713 O O . SER A 1 95 ? 1.154 6.855 9.470 1.00 88.38 95 SER A O 1
ATOM 715 N N . LEU A 1 96 ? 0.598 4.849 10.328 1.00 86.06 96 LEU A N 1
ATOM 716 C CA . LEU A 1 96 ? -0.848 5.016 10.252 1.00 86.06 96 LEU A CA 1
ATOM 717 C C . LEU A 1 96 ? -1.331 5.609 11.579 1.00 86.06 96 LEU A C 1
ATOM 719 O O . LEU A 1 96 ? -1.070 5.037 12.636 1.00 86.06 96 LEU A O 1
ATOM 723 N N . THR A 1 97 ? -2.011 6.753 11.530 1.00 79.44 97 THR A N 1
ATOM 724 C CA . THR A 1 97 ? -2.534 7.460 12.708 1.00 79.44 97 THR A CA 1
ATOM 725 C C . THR A 1 97 ? -4.028 7.755 12.541 1.00 79.44 97 THR A C 1
ATOM 727 O O . THR A 1 97 ? -4.597 7.601 11.457 1.00 79.44 97 THR A O 1
ATOM 730 N N . SER A 1 98 ? -4.705 8.155 13.623 1.00 70.62 98 SER A N 1
ATOM 731 C CA . SER A 1 98 ? -6.124 8.549 13.561 1.00 70.62 98 SER A CA 1
ATOM 732 C C . SER A 1 98 ? -6.362 9.704 12.589 1.00 70.62 98 SER A C 1
ATOM 734 O O . SER A 1 98 ? -7.403 9.757 11.935 1.00 70.62 98 SER A O 1
ATOM 736 N N . ASP A 1 99 ? -5.367 10.581 12.468 1.00 68.88 99 ASP A N 1
ATOM 737 C CA . ASP A 1 99 ? -5.457 11.844 11.745 1.00 68.88 99 ASP A CA 1
ATOM 738 C C . ASP A 1 99 ? -4.907 11.721 10.314 1.00 68.88 99 ASP A C 1
ATOM 740 O O . ASP A 1 99 ? -4.919 12.693 9.569 1.00 68.88 99 ASP A O 1
ATOM 744 N N . GLY A 1 100 ? -4.449 10.527 9.911 1.00 75.69 100 GLY A N 1
ATOM 745 C CA . GLY A 1 100 ? -3.943 10.262 8.568 1.00 75.69 100 GLY A CA 1
ATOM 746 C C . GLY A 1 100 ? -2.688 9.400 8.570 1.00 75.69 100 GLY A C 1
ATOM 747 O O . GLY A 1 100 ? -2.624 8.347 9.207 1.00 75.69 100 GLY A O 1
ATOM 748 N N . THR A 1 101 ? -1.700 9.843 7.809 1.00 81.44 101 THR A N 1
ATOM 749 C CA . THR A 1 101 ? -0.441 9.138 7.584 1.00 81.44 101 THR A CA 1
ATOM 750 C C . THR A 1 101 ? 0.710 10.097 7.769 1.00 81.44 101 THR A C 1
ATOM 752 O O . THR A 1 101 ? 0.691 11.197 7.230 1.00 81.44 101 THR A O 1
ATOM 755 N N . GLN A 1 102 ? 1.721 9.677 8.521 1.00 82.38 102 GLN A N 1
ATOM 756 C CA . GLN A 1 102 ? 2.920 10.477 8.758 1.00 82.38 102 GLN A CA 1
ATOM 757 C C . GLN A 1 102 ? 4.149 9.686 8.326 1.00 82.38 102 GLN A C 1
ATOM 759 O O . GLN A 1 102 ? 4.177 8.477 8.569 1.00 82.38 102 GLN A O 1
ATOM 764 N N . PRO A 1 103 ? 5.163 10.323 7.715 1.00 81.50 103 PRO A N 1
ATOM 765 C CA . PRO A 1 103 ? 6.459 9.692 7.504 1.00 81.50 103 PRO A CA 1
ATOM 766 C C . PRO A 1 103 ? 6.953 9.028 8.791 1.00 81.50 103 PRO A C 1
ATOM 768 O O . PRO A 1 103 ? 6.864 9.607 9.878 1.00 81.50 103 PRO A O 1
ATOM 771 N N . LEU A 1 104 ? 7.413 7.786 8.679 1.00 80.19 104 LEU A N 1
ATOM 772 C CA . LEU A 1 104 ? 7.991 7.078 9.810 1.00 80.19 104 LEU A CA 1
ATOM 773 C C . LEU A 1 104 ? 9.364 7.676 10.126 1.00 80.19 104 LEU A C 1
ATOM 775 O O . LEU A 1 104 ? 10.123 8.013 9.220 1.00 80.19 104 LEU A O 1
ATOM 779 N N . ASP A 1 105 ? 9.691 7.762 11.413 1.00 73.31 105 ASP A N 1
ATOM 780 C CA . ASP A 1 105 ? 11.042 8.104 11.845 1.00 73.31 105 ASP A CA 1
ATOM 781 C C . ASP A 1 105 ? 12.065 7.127 11.218 1.00 7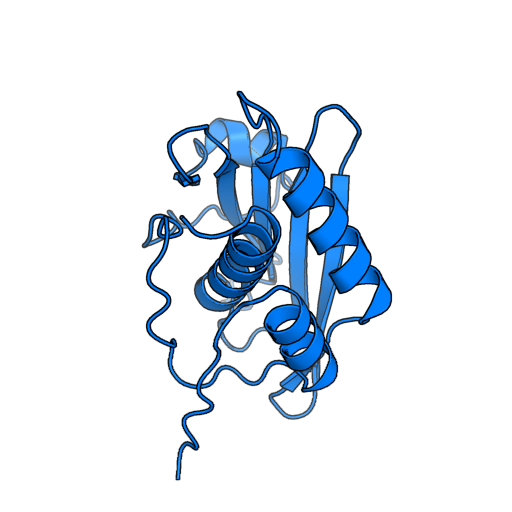3.31 105 ASP A C 1
ATOM 783 O O . ASP A 1 105 ? 11.852 5.911 11.303 1.00 73.31 105 ASP A O 1
ATOM 787 N N . PRO A 1 106 ? 13.159 7.609 10.596 1.00 67.06 106 PRO A N 1
ATOM 788 C CA . PRO A 1 106 ? 14.144 6.743 9.952 1.00 67.06 106 PRO A CA 1
ATOM 789 C C . PRO A 1 106 ? 14.770 5.693 10.879 1.00 67.06 106 PRO A C 1
ATOM 791 O O . PRO A 1 106 ? 15.015 4.574 10.437 1.00 67.06 106 PRO A O 1
ATOM 794 N N . GLU A 1 107 ? 14.993 5.993 12.163 1.00 69.31 107 GLU A N 1
ATOM 795 C CA . GLU A 1 107 ? 15.540 5.016 13.116 1.00 69.31 107 GLU A CA 1
ATOM 796 C C . GLU A 1 107 ? 14.544 3.875 13.367 1.00 69.31 107 GLU A C 1
ATOM 798 O O . GLU A 1 107 ? 14.918 2.702 13.461 1.00 69.31 107 GLU A O 1
ATOM 803 N N . LEU A 1 108 ? 13.251 4.203 13.412 1.00 72.31 108 LEU A N 1
ATOM 804 C CA . LEU A 1 108 ? 12.186 3.211 13.523 1.00 72.31 108 LEU A CA 1
ATOM 805 C C . LEU A 1 108 ? 11.997 2.441 12.207 1.00 72.31 108 LEU A C 1
ATOM 807 O O . LEU A 1 108 ? 11.752 1.234 12.241 1.00 72.31 108 LEU A O 1
ATOM 811 N N . ALA A 1 109 ? 12.170 3.098 11.059 1.00 72.19 109 ALA A N 1
ATOM 812 C CA . ALA A 1 109 ? 12.136 2.468 9.743 1.00 72.19 109 ALA A CA 1
ATOM 813 C C . ALA A 1 109 ? 13.240 1.409 9.591 1.00 72.19 109 ALA A C 1
ATOM 815 O O . ALA A 1 109 ? 12.946 0.299 9.148 1.00 72.19 109 ALA A O 1
ATOM 816 N N . VAL A 1 110 ? 14.462 1.694 10.059 1.00 69.00 110 VAL A N 1
ATOM 817 C CA . VAL A 1 110 ? 15.586 0.734 10.101 1.00 69.00 110 VAL A CA 1
ATOM 818 C C . VAL A 1 110 ? 15.241 -0.519 10.906 1.00 69.00 110 VAL A C 1
ATOM 820 O O . VAL A 1 110 ? 15.658 -1.613 10.546 1.00 69.00 110 VAL A O 1
ATOM 823 N N . SER A 1 111 ? 14.446 -0.399 11.972 1.00 74.00 111 SER A N 1
ATOM 824 C CA . SER A 1 111 ? 14.041 -1.568 12.769 1.00 74.00 111 SER A CA 1
ATOM 825 C C . SER A 1 111 ? 13.013 -2.478 12.072 1.00 74.00 111 SER A C 1
ATOM 827 O O . SER A 1 111 ? 12.869 -3.643 12.447 1.00 74.00 111 SER A O 1
ATOM 829 N N . LEU A 1 112 ? 12.284 -1.953 11.079 1.00 69.75 112 LEU A N 1
ATOM 830 C CA . LEU A 1 112 ? 11.228 -2.662 10.344 1.00 69.75 112 LEU A CA 1
ATOM 831 C C . LEU A 1 112 ? 11.691 -3.176 8.978 1.00 69.75 112 LEU A C 1
ATOM 833 O O . LEU A 1 112 ? 11.056 -4.068 8.410 1.00 69.75 112 LEU A O 1
ATOM 837 N N . LEU A 1 113 ? 12.760 -2.592 8.445 1.00 70.81 113 LEU A N 1
ATOM 838 C CA . LEU A 1 113 ? 13.254 -2.800 7.092 1.00 70.81 113 LEU A CA 1
ATOM 839 C C . LEU A 1 113 ? 14.654 -3.434 7.127 1.00 70.81 113 LEU A C 1
ATOM 841 O O . LEU A 1 113 ? 15.322 -3.404 8.158 1.00 70.81 113 LEU A O 1
ATOM 845 N N . PRO A 1 114 ? 15.110 -4.068 6.035 1.00 62.66 114 PRO A N 1
ATOM 846 C CA . PRO A 1 114 ? 16.426 -4.699 6.006 1.00 62.66 114 PRO A CA 1
ATOM 847 C C . PRO A 1 114 ? 17.538 -3.685 6.316 1.00 62.66 114 PRO A C 1
ATOM 849 O O . PRO A 1 114 ? 17.516 -2.578 5.787 1.00 62.66 114 PRO A O 1
ATOM 852 N N . GLU A 1 115 ? 18.554 -4.081 7.095 1.00 57.69 115 GLU A N 1
ATOM 853 C CA . GLU A 1 115 ? 19.702 -3.219 7.454 1.00 57.69 115 GLU A CA 1
ATOM 854 C C . GLU A 1 115 ? 20.472 -2.676 6.232 1.00 57.69 115 GLU A C 1
ATOM 856 O O . GLU A 1 115 ? 21.227 -1.715 6.347 1.00 57.69 115 GLU A O 1
ATOM 861 N N . SER A 1 116 ? 20.283 -3.280 5.055 1.00 57.41 116 SER A N 1
ATOM 862 C CA . SER A 1 116 ? 20.861 -2.852 3.779 1.00 57.41 116 SER A CA 1
ATOM 863 C C . SER A 1 116 ? 19.984 -1.864 2.995 1.00 57.41 116 SER A C 1
ATOM 865 O O . SER A 1 116 ? 20.168 -1.732 1.788 1.00 57.41 116 SER A O 1
ATOM 867 N N . ALA A 1 117 ? 18.991 -1.225 3.616 1.00 58.88 117 ALA A N 1
ATOM 868 C CA . ALA A 1 117 ? 18.154 -0.228 2.953 1.00 58.88 117 ALA A CA 1
ATOM 869 C C . ALA A 1 117 ? 18.748 1.190 3.051 1.00 58.88 117 ALA A C 1
ATOM 871 O O . ALA A 1 117 ? 19.267 1.593 4.093 1.00 58.88 117 ALA A O 1
ATOM 872 N N . GLU A 1 118 ? 18.642 1.957 1.968 1.00 58.22 118 GLU A N 1
ATOM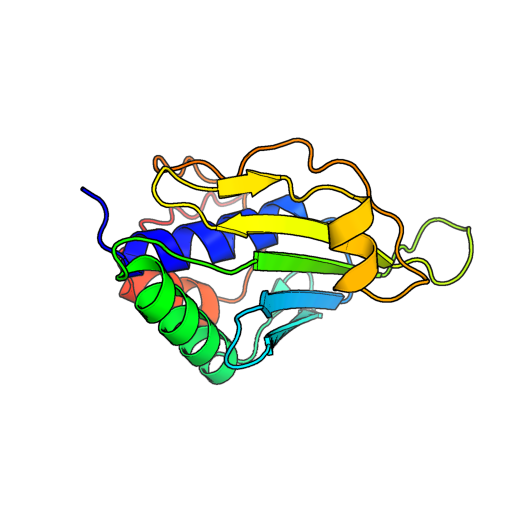 873 C CA . GLU A 1 118 ? 18.701 3.414 2.022 1.00 58.22 118 GLU A CA 1
ATOM 874 C C . GLU A 1 118 ? 17.299 3.942 2.345 1.00 58.22 118 GLU A C 1
ATOM 876 O O . GLU A 1 118 ? 16.292 3.440 1.844 1.00 58.22 118 GLU A O 1
ATOM 881 N N . PHE A 1 119 ? 17.242 4.965 3.196 1.00 59.28 119 PHE A N 1
ATOM 882 C CA . PHE A 1 119 ? 16.004 5.608 3.632 1.00 59.28 119 PHE A CA 1
ATOM 883 C C . PHE A 1 119 ? 15.948 7.003 3.014 1.00 59.28 119 PHE A C 1
ATOM 885 O O . PHE A 1 119 ? 16.250 7.983 3.706 1.00 59.28 119 PHE A O 1
ATOM 892 N N . PRO A 1 120 ? 15.647 7.127 1.706 1.00 56.91 120 PRO A N 1
ATOM 893 C CA . PRO A 1 120 ? 15.308 8.431 1.167 1.00 56.91 120 PRO A CA 1
ATOM 894 C C . PRO A 1 120 ? 14.143 8.973 1.999 1.00 56.91 120 PRO A C 1
ATOM 896 O O . PRO A 1 120 ? 13.200 8.245 2.322 1.00 56.91 120 PRO A O 1
ATOM 899 N N . TRP A 1 121 ? 14.230 10.237 2.415 1.00 49.81 121 TRP A N 1
ATOM 900 C CA . TRP A 1 121 ? 13.087 10.868 3.061 1.00 49.81 121 TRP A CA 1
ATOM 901 C C . TRP A 1 121 ? 11.928 10.795 2.061 1.00 49.81 121 TRP A C 1
ATOM 903 O O . TRP A 1 121 ? 12.135 11.177 0.909 1.00 49.81 121 TRP A O 1
ATOM 913 N N . PRO A 1 122 ? 10.747 10.269 2.426 1.00 52.84 122 PRO A N 1
ATOM 914 C CA . PRO A 1 122 ? 9.635 10.270 1.494 1.00 52.84 122 PRO A CA 1
ATOM 915 C C . PRO A 1 122 ? 9.319 11.737 1.192 1.00 52.84 122 PRO A C 1
ATOM 917 O O . PRO A 1 122 ? 8.943 12.482 2.099 1.00 52.84 122 PRO A O 1
ATOM 920 N N . ASP A 1 123 ? 9.483 12.164 -0.061 1.00 45.69 123 ASP A N 1
ATOM 921 C CA . ASP A 1 123 ? 9.141 13.512 -0.544 1.00 45.69 123 ASP A CA 1
ATOM 922 C C . ASP A 1 123 ? 7.606 13.718 -0.590 1.00 45.69 123 ASP A C 1
ATOM 924 O O . ASP A 1 123 ? 7.037 14.259 -1.537 1.00 45.69 123 ASP A O 1
ATOM 928 N N . GLY A 1 124 ? 6.893 13.264 0.444 1.00 46.97 124 GLY A N 1
ATOM 929 C CA . GLY A 1 124 ? 5.447 13.370 0.547 1.00 46.97 124 GLY A CA 1
ATOM 930 C C . GLY A 1 124 ? 4.854 12.662 1.764 1.00 46.97 124 GLY A C 1
ATOM 931 O O . GLY A 1 124 ? 5.146 11.501 2.068 1.00 46.97 124 GLY A O 1
ATOM 932 N N . GLU A 1 125 ? 3.946 13.359 2.442 1.00 56.25 125 GLU A N 1
ATOM 933 C CA . GLU A 1 125 ? 2.909 12.712 3.242 1.00 56.25 125 GLU A CA 1
ATOM 934 C C . GLU A 1 125 ? 2.003 11.907 2.296 1.00 56.25 125 GLU A C 1
ATOM 936 O O . GLU A 1 125 ? 1.646 12.385 1.215 1.00 56.25 125 GLU A O 1
ATOM 941 N N . LEU A 1 126 ? 1.597 10.692 2.680 1.00 62.06 126 LEU A N 1
ATOM 942 C CA . LEU A 1 126 ? 0.485 10.039 1.987 1.00 62.06 126 LEU A CA 1
ATOM 943 C C . LEU A 1 126 ? -0.764 10.875 2.310 1.00 62.06 126 LEU A C 1
ATOM 945 O O . LEU A 1 126 ? -1.154 10.968 3.473 1.00 62.06 126 LEU A O 1
ATOM 949 N N . GLY A 1 127 ? -1.337 11.543 1.308 1.00 52.91 127 GLY A N 1
ATOM 950 C CA . GLY A 1 127 ? -2.478 12.440 1.505 1.00 52.91 127 GLY A CA 1
ATOM 951 C C . GLY A 1 127 ? -3.696 11.736 2.120 1.00 52.91 127 GLY A C 1
ATOM 952 O O . GLY A 1 127 ? -3.969 10.567 1.847 1.00 52.91 127 GLY A O 1
ATOM 953 N N . ASP A 1 128 ? -4.463 12.469 2.926 1.00 50.25 128 ASP A N 1
ATOM 954 C CA . ASP A 1 128 ? -5.632 12.005 3.689 1.00 50.25 128 ASP A CA 1
ATOM 955 C C . ASP A 1 128 ? -6.949 11.976 2.885 1.00 50.25 128 ASP A C 1
ATOM 957 O O . ASP A 1 128 ? -7.983 11.503 3.370 1.00 50.25 128 ASP A O 1
ATOM 961 N N . GLY A 1 129 ? -6.906 12.375 1.615 1.00 46.53 129 GLY A N 1
ATOM 962 C CA . GLY A 1 129 ? -7.981 12.146 0.659 1.00 46.53 129 GLY A CA 1
ATOM 963 C C . GLY A 1 129 ? -8.300 13.359 -0.197 1.00 46.53 129 GLY A C 1
ATOM 964 O O . GLY A 1 129 ? -9.204 14.125 0.104 1.00 46.53 129 GLY A O 1
ATOM 965 N N . THR A 1 130 ? -7.632 13.457 -1.340 1.00 41.62 130 THR A N 1
ATOM 966 C CA . THR A 1 130 ? -8.214 13.797 -2.648 1.00 41.62 130 THR A CA 1
ATOM 967 C C . THR A 1 130 ? -7.207 13.266 -3.665 1.00 41.62 130 THR A C 1
ATOM 969 O O . THR A 1 130 ? -6.104 13.788 -3.770 1.00 41.62 130 THR A O 1
ATOM 972 N N . PHE A 1 131 ? -7.523 12.160 -4.338 1.00 45.66 131 PHE A N 1
ATOM 973 C CA . PHE A 1 131 ? -6.563 11.474 -5.205 1.00 45.66 131 PHE A CA 1
ATOM 974 C C . PHE A 1 131 ? -6.595 12.110 -6.593 1.00 45.66 131 PHE A C 1
ATOM 976 O O . PHE A 1 131 ? -7.312 11.655 -7.481 1.00 45.66 131 PHE A O 1
ATOM 983 N N . THR A 1 132 ? -5.852 13.199 -6.779 1.00 37.94 132 THR A N 1
ATOM 984 C CA . THR A 1 132 ? -5.450 13.597 -8.128 1.00 37.94 132 THR A CA 1
ATOM 985 C C . THR A 1 132 ? -4.416 12.597 -8.611 1.00 37.94 132 THR A C 1
ATOM 987 O O . THR A 1 132 ? -3.319 12.501 -8.068 1.00 37.94 132 THR A O 1
ATOM 990 N N . ASN A 1 133 ? -4.858 11.828 -9.596 1.00 39.12 133 ASN A N 1
ATOM 991 C CA . ASN A 1 133 ? -4.112 10.902 -10.425 1.00 39.12 133 ASN A CA 1
ATOM 992 C C . ASN A 1 133 ? -2.641 11.323 -10.608 1.00 39.12 133 ASN A C 1
ATOM 994 O O . ASN A 1 133 ? -2.398 12.386 -11.186 1.00 39.12 133 ASN A O 1
ATOM 998 N N . PRO A 1 134 ? -1.650 10.540 -10.164 1.00 41.78 134 PRO A N 1
ATOM 999 C CA . PRO A 1 134 ? -0.321 10.675 -10.725 1.00 41.78 134 PRO A CA 1
ATOM 1000 C C . PRO A 1 134 ? -0.339 10.137 -12.166 1.00 41.78 134 PRO A C 1
ATOM 1002 O O . PRO A 1 134 ? -1.141 9.256 -12.490 1.00 41.78 134 PRO A O 1
ATOM 1005 N N . PRO A 1 135 ? 0.485 10.708 -13.055 1.00 44.06 135 PRO A N 1
ATOM 1006 C CA . PRO A 1 135 ? 0.515 10.359 -14.470 1.00 44.06 135 PRO A CA 1
ATOM 1007 C C . PRO A 1 135 ? 0.787 8.861 -14.626 1.00 44.06 135 PRO A C 1
ATOM 1009 O O . PRO A 1 135 ? 1.876 8.403 -14.315 1.00 44.06 135 PRO A O 1
ATOM 1012 N N . SER A 1 136 ? -0.243 8.117 -15.043 1.00 45.41 136 SER A N 1
ATOM 1013 C CA . SER A 1 136 ? -0.205 6.765 -15.619 1.00 45.41 136 SER A CA 1
ATOM 1014 C C . SER A 1 136 ? 1.072 5.957 -15.337 1.00 45.41 136 SER A C 1
ATOM 1016 O O . SER A 1 136 ? 1.875 5.718 -16.238 1.00 45.41 136 SER A O 1
ATOM 1018 N N . ALA A 1 137 ? 1.256 5.499 -14.103 1.00 54.34 137 ALA A N 1
ATOM 1019 C CA . ALA A 1 137 ? 2.156 4.384 -13.859 1.00 54.34 137 ALA A CA 1
ATOM 1020 C C . ALA A 1 137 ? 1.378 3.101 -14.168 1.00 54.34 137 ALA A C 1
ATOM 1022 O O . ALA A 1 137 ? 0.261 2.895 -13.684 1.00 54.34 137 ALA A O 1
ATOM 1023 N N . ALA A 1 138 ? 1.927 2.278 -15.054 1.00 70.25 138 ALA A N 1
ATOM 1024 C CA . ALA A 1 138 ? 1.267 1.099 -15.579 1.00 70.25 138 ALA A CA 1
ATOM 1025 C C . ALA A 1 138 ? 1.185 0.006 -14.501 1.00 70.25 138 ALA A C 1
ATOM 1027 O O . ALA A 1 138 ? 2.028 -0.871 -14.406 1.00 70.25 138 ALA A O 1
ATOM 1028 N N . MET A 1 139 ? 0.175 0.080 -13.643 1.00 82.81 139 MET A N 1
ATOM 1029 C CA . MET A 1 139 ? -0.263 -1.030 -12.801 1.00 82.81 139 MET A CA 1
ATOM 1030 C C . MET A 1 139 ? -1.205 -1.919 -13.615 1.00 82.81 139 MET A C 1
ATOM 1032 O O . MET A 1 139 ? -1.976 -1.417 -14.435 1.00 82.81 139 MET A O 1
ATOM 1036 N N . ASP A 1 140 ? -1.162 -3.232 -13.398 1.00 85.19 140 ASP A N 1
ATOM 1037 C CA . ASP A 1 140 ? -2.035 -4.152 -14.124 1.00 85.19 140 ASP A CA 1
ATOM 1038 C C . ASP A 1 140 ? -3.538 -3.882 -13.872 1.00 85.19 140 ASP A C 1
ATOM 1040 O O . ASP A 1 140 ? -3.964 -3.437 -12.799 1.00 85.19 140 ASP A O 1
ATOM 1044 N N . ASP A 1 141 ? -4.367 -4.192 -14.873 1.00 84.38 141 ASP A N 1
ATOM 1045 C CA . ASP A 1 141 ? -5.811 -3.940 -14.835 1.00 84.38 141 ASP A CA 1
ATOM 1046 C C . ASP A 1 141 ? -6.531 -4.663 -13.691 1.00 8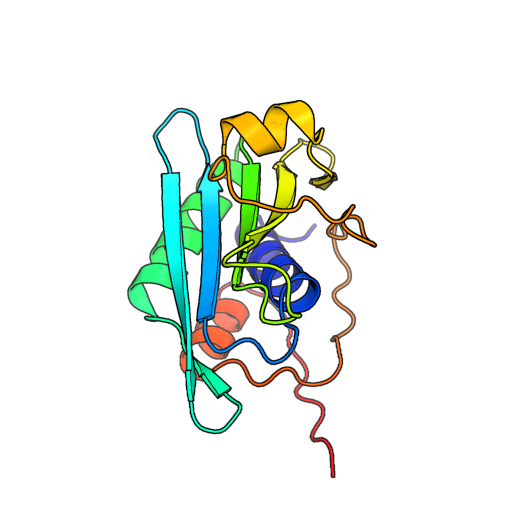4.38 141 ASP A C 1
ATOM 1048 O O . ASP A 1 141 ? -7.525 -4.145 -13.175 1.00 84.38 141 ASP A O 1
ATOM 1052 N N . ALA A 1 142 ? -6.070 -5.851 -13.289 1.00 86.50 142 ALA A N 1
ATOM 1053 C CA . ALA A 1 142 ? -6.723 -6.612 -12.229 1.00 86.50 142 ALA A CA 1
ATOM 1054 C C . ALA A 1 142 ? -6.524 -5.923 -10.873 1.00 86.50 142 ALA A C 1
ATOM 1056 O O . ALA A 1 142 ? -7.479 -5.790 -10.100 1.00 86.50 142 ALA A O 1
ATOM 1057 N N . THR A 1 143 ? -5.323 -5.406 -10.619 1.00 86.25 143 THR A N 1
ATOM 1058 C CA . THR A 1 143 ? -5.028 -4.604 -9.429 1.00 86.25 143 THR A CA 1
ATOM 1059 C C . THR A 1 143 ? -5.823 -3.295 -9.441 1.00 86.25 143 THR A C 1
ATOM 1061 O O . THR A 1 143 ? -6.490 -2.970 -8.455 1.00 86.25 143 THR A O 1
ATOM 1064 N N . LEU A 1 144 ? -5.879 -2.585 -10.575 1.00 86.00 144 LEU A N 1
ATOM 1065 C CA . LEU A 1 144 ? -6.693 -1.367 -10.704 1.00 86.00 144 LEU A CA 1
ATOM 1066 C C . LEU A 1 144 ? -8.194 -1.627 -10.489 1.00 86.00 144 LEU A C 1
ATOM 1068 O O . LEU A 1 144 ? -8.892 -0.804 -9.890 1.00 86.00 144 LEU A O 1
ATOM 1072 N N . GLN A 1 145 ? -8.719 -2.758 -10.966 1.00 86.44 145 GLN A N 1
ATOM 1073 C CA . GLN A 1 145 ? -10.110 -3.156 -10.728 1.00 86.44 145 GLN A CA 1
ATOM 1074 C C . GLN A 1 145 ? -10.389 -3.414 -9.247 1.00 86.44 145 GLN A C 1
ATOM 1076 O O . GLN A 1 145 ? -11.439 -2.994 -8.755 1.00 86.44 145 GLN A O 1
ATOM 1081 N N . GLU A 1 146 ? -9.462 -4.044 -8.524 1.00 88.12 146 GLU A N 1
ATOM 1082 C CA . GLU A 1 146 ? -9.607 -4.259 -7.083 1.00 88.12 146 GLU A CA 1
ATOM 1083 C C . GLU A 1 146 ? -9.641 -2.925 -6.319 1.00 88.12 146 GLU A C 1
ATOM 1085 O O . GLU A 1 146 ? -10.523 -2.721 -5.484 1.00 88.12 146 GLU A O 1
ATOM 1090 N N . LEU A 1 147 ? -8.776 -1.965 -6.664 1.00 87.38 147 LEU A N 1
ATOM 1091 C CA . LEU A 1 147 ? -8.803 -0.624 -6.063 1.00 87.38 147 LEU A CA 1
ATOM 1092 C C . LEU A 1 147 ? -10.129 0.107 -6.341 1.00 87.38 147 LEU A C 1
ATOM 1094 O O . LEU A 1 147 ? -10.724 0.697 -5.434 1.00 87.38 147 LEU A O 1
ATOM 1098 N N . ARG A 1 148 ? -10.649 0.017 -7.572 1.00 84.69 148 ARG A N 1
ATOM 1099 C CA . ARG A 1 148 ? -11.961 0.587 -7.933 1.00 84.69 148 ARG A CA 1
ATOM 1100 C C . ARG A 1 148 ? -13.110 -0.074 -7.176 1.00 84.69 148 ARG A C 1
ATOM 1102 O O . ARG A 1 148 ? -14.018 0.620 -6.716 1.00 84.69 148 ARG A O 1
ATOM 1109 N N . ARG A 1 149 ? -13.064 -1.398 -6.985 1.00 86.88 149 ARG A N 1
ATOM 1110 C CA . ARG A 1 149 ? -14.063 -2.154 -6.205 1.00 86.88 149 ARG A CA 1
ATOM 1111 C C . ARG A 1 149 ? -14.159 -1.659 -4.757 1.00 86.88 149 ARG A C 1
ATOM 1113 O O . ARG A 1 149 ? -15.237 -1.715 -4.170 1.00 86.88 149 ARG A O 1
ATOM 1120 N N . ARG A 1 150 ? -13.062 -1.134 -4.205 1.00 84.44 150 ARG A N 1
ATOM 1121 C CA . ARG A 1 150 ? -12.974 -0.545 -2.854 1.00 84.44 150 ARG A CA 1
ATOM 1122 C C . ARG A 1 150 ? -13.472 0.904 -2.776 1.00 84.44 150 ARG A C 1
ATOM 1124 O O . ARG A 1 150 ? -13.432 1.513 -1.711 1.00 84.44 150 ARG A O 1
ATOM 1131 N N . GLY A 1 151 ? -13.965 1.461 -3.883 1.00 81.69 151 GLY A N 1
ATOM 1132 C CA . GLY A 1 151 ? -14.511 2.816 -3.942 1.00 81.69 151 GLY A CA 1
ATOM 1133 C C . GLY A 1 151 ? -13.494 3.891 -4.326 1.00 81.69 151 GLY A C 1
ATOM 1134 O O . GLY A 1 151 ? -13.814 5.076 -4.226 1.00 81.69 151 GLY A O 1
ATOM 1135 N N . LEU A 1 152 ? -12.291 3.510 -4.777 1.00 80.00 152 LEU A N 1
ATOM 1136 C CA . LEU A 1 152 ? -11.328 4.459 -5.332 1.00 80.00 152 LEU A CA 1
ATOM 1137 C C . LEU A 1 152 ? -11.729 4.843 -6.764 1.00 80.00 152 LEU A C 1
ATOM 1139 O O . LEU A 1 152 ? -11.968 3.984 -7.611 1.00 80.00 152 LEU A O 1
ATOM 1143 N N . THR A 1 153 ? -11.790 6.141 -7.055 1.00 76.62 153 THR A N 1
ATOM 1144 C CA . THR A 1 153 ? -11.984 6.629 -8.429 1.00 76.62 153 THR A CA 1
ATOM 1145 C C . THR A 1 153 ? -10.616 6.839 -9.066 1.00 76.62 153 THR A C 1
ATOM 1147 O O . THR A 1 153 ? -9.838 7.646 -8.570 1.00 76.62 153 THR A O 1
ATOM 1150 N N . ILE A 1 154 ? -10.323 6.095 -10.138 1.00 69.75 154 ILE A N 1
ATOM 1151 C CA . ILE A 1 154 ? -9.046 6.145 -10.865 1.00 69.75 154 ILE A CA 1
ATOM 1152 C C . ILE A 1 154 ? -9.339 6.519 -12.317 1.00 69.75 154 ILE A C 1
ATOM 1154 O O . ILE A 1 154 ? -9.899 5.703 -13.059 1.00 69.75 154 ILE A O 1
ATOM 1158 N N . GLU A 1 155 ? -8.969 7.732 -12.718 1.00 64.25 155 GLU A N 1
ATOM 1159 C CA . GLU A 1 155 ? -8.995 8.154 -14.120 1.00 64.25 155 GLU A CA 1
ATOM 1160 C C . GLU A 1 155 ? -7.765 7.582 -14.835 1.00 64.25 155 GLU A C 1
ATOM 1162 O O . GLU A 1 155 ? -6.654 7.674 -14.331 1.00 64.25 155 GLU A O 1
ATOM 1167 N N . VAL A 1 156 ? -7.930 6.960 -16.002 1.00 57.81 156 VAL A N 1
ATOM 1168 C CA . VAL A 1 156 ? -6.779 6.539 -16.816 1.00 57.81 156 VAL A CA 1
ATOM 1169 C C . VAL A 1 156 ? -6.464 7.692 -17.758 1.00 57.81 156 VAL A C 1
ATOM 1171 O O . VAL A 1 156 ? -7.249 7.974 -18.662 1.00 57.81 156 VAL A O 1
ATOM 1174 N N . ILE A 1 157 ? -5.354 8.394 -17.528 1.00 53.03 157 ILE A N 1
ATOM 1175 C CA . ILE A 1 157 ? -4.830 9.339 -18.517 1.00 53.03 157 ILE A CA 1
ATOM 1176 C C . ILE A 1 157 ? -4.054 8.491 -19.520 1.00 53.03 157 ILE A C 1
ATOM 1178 O O . ILE A 1 157 ? -3.013 7.937 -19.178 1.00 53.03 157 ILE A O 1
ATOM 1182 N N . ASN A 1 158 ? -4.582 8.343 -20.734 1.00 43.81 158 ASN A N 1
ATOM 1183 C CA . ASN A 1 158 ? -3.796 7.791 -21.830 1.00 43.81 158 ASN A CA 1
ATOM 1184 C C . ASN A 1 158 ? -2.693 8.805 -22.145 1.00 43.81 158 ASN A C 1
ATOM 1186 O O . ASN A 1 158 ? -2.993 9.952 -22.479 1.00 43.81 158 ASN A O 1
ATOM 1190 N N . LEU A 1 159 ? -1.433 8.403 -21.994 1.00 42.28 159 LEU A N 1
ATOM 1191 C CA . LEU A 1 159 ? -0.328 9.133 -22.599 1.00 42.28 159 LEU A CA 1
ATOM 1192 C C . LEU A 1 159 ? -0.338 8.771 -24.088 1.00 42.28 159 LEU A C 1
ATOM 1194 O O . LEU A 1 159 ? -0.046 7.629 -24.441 1.00 42.28 159 LEU A O 1
ATOM 1198 N N . ASP A 1 160 ? -0.782 9.719 -24.916 1.00 40.81 160 ASP A N 1
ATOM 1199 C CA . ASP A 1 160 ? -0.692 9.655 -26.382 1.00 40.81 160 ASP A CA 1
ATOM 1200 C C . ASP A 1 160 ? 0.770 9.621 -26.867 1.00 40.81 160 ASP A C 1
ATOM 1202 O O . ASP A 1 160 ? 1.625 10.304 -26.250 1.00 40.81 160 ASP A O 1
#

pLDDT: mean 75.94, std 15.91, range [37.94, 95.31]